Protein AF-A0ABD0N935-F1 (afdb_monomer_lite)

Foldseek 3Di:
DVVVVVVVVVVVVVVVVVVVVVVVVVVVVVVVVVVVVVVVVVVVVVVVVVVVVVVVVVVVVVVVVVVVVVVCVVVVVPPDPPPPPDDDDDDDDDDDDDDDDDDDDDDDDDDDDDDPPPPDDDDDPDQKDWDDADPVRPDTDIDGNVVD

pLDDT: mean 78.33, std 21.46, range [39.56, 98.75]

Sequence (148 aa):
NSVLESRVHELEQMLDRERQLNQQRLSQKEQEMADMRQQMQEQLEEYQNLLDVKLMLDMEINAYRKMLEGEEKRLNLSPSPIQQSSVSRTHAQPVRKHWAKKRKHEGTSSGLSPSYKLSQHSSSRGNVSIDEIDLDGRYITLKNNSDK

Structure (mmCIF, N/CA/C/O backbone):
data_AF-A0ABD0N935-F1
#
_entry.id   AF-A0ABD0N935-F1
#
loop_
_atom_site.group_PDB
_atom_site.id
_atom_site.type_symbol
_atom_site.label_atom_id
_atom_site.label_alt_id
_atom_site.label_comp_id
_atom_site.label_asym_id
_atom_site.label_entity_id
_atom_site.label_seq_id
_atom_site.pdbx_PDB_ins_code
_atom_site.Cartn_x
_atom_site.Cartn_y
_atom_site.Cartn_z
_atom_site.occupancy
_atom_site.B_iso_or_equiv
_atom_site.auth_seq_id
_atom_site.auth_comp_id
_atom_site.auth_asym_id
_atom_site.auth_atom_id
_atom_site.pdbx_PDB_model_num
ATOM 1 N N . ASN A 1 1 ? 37.047 -7.462 -45.207 1.00 71.94 1 ASN A N 1
ATOM 2 C CA . ASN A 1 1 ? 36.407 -6.379 -44.426 1.00 71.94 1 ASN A CA 1
ATOM 3 C C . ASN A 1 1 ? 34.894 -6.518 -44.330 1.00 71.94 1 ASN A C 1
ATOM 5 O O . ASN A 1 1 ? 34.429 -6.623 -43.209 1.00 71.94 1 ASN A O 1
ATOM 9 N N . SER A 1 2 ? 34.146 -6.682 -45.428 1.00 89.88 2 SER A N 1
ATOM 10 C CA . SER A 1 2 ? 32.669 -6.823 -45.401 1.00 89.88 2 SER A CA 1
ATOM 11 C C . SER A 1 2 ? 32.092 -7.856 -44.404 1.00 89.88 2 SER A C 1
ATOM 13 O O . SER A 1 2 ? 31.118 -7.565 -43.719 1.00 89.88 2 SER A O 1
ATOM 15 N N . VAL A 1 3 ? 32.706 -9.038 -44.248 1.00 93.38 3 VAL A N 1
ATOM 16 C CA . VAL A 1 3 ? 32.237 -10.056 -43.277 1.00 93.38 3 VAL A CA 1
ATOM 17 C C . VAL A 1 3 ? 32.384 -9.588 -41.822 1.00 93.38 3 VAL A C 1
ATOM 19 O O . VAL A 1 3 ? 31.511 -9.843 -40.998 1.00 93.38 3 VAL A O 1
ATOM 22 N N . LEU A 1 4 ? 33.473 -8.879 -41.504 1.00 92.31 4 LEU A N 1
ATOM 23 C CA . LEU A 1 4 ? 33.704 -8.334 -40.164 1.00 92.31 4 LEU A CA 1
ATOM 24 C C . LEU A 1 4 ? 32.750 -7.171 -39.876 1.00 92.31 4 LEU A C 1
ATOM 26 O O . LEU A 1 4 ? 32.178 -7.121 -38.795 1.00 92.31 4 LEU A O 1
ATOM 30 N N . GLU A 1 5 ? 32.522 -6.290 -40.851 1.00 94.06 5 GLU A N 1
ATOM 31 C CA . GLU A 1 5 ? 31.554 -5.188 -40.748 1.00 94.06 5 GLU A CA 1
ATOM 32 C C . GLU A 1 5 ? 30.129 -5.710 -40.523 1.00 94.06 5 GLU A C 1
ATOM 34 O O . GLU A 1 5 ? 29.435 -5.244 -39.622 1.00 94.06 5 GLU A O 1
ATOM 39 N N . SER A 1 6 ? 29.718 -6.746 -41.264 1.00 94.44 6 SER A N 1
ATOM 40 C CA . SER A 1 6 ? 28.421 -7.399 -41.059 1.00 94.44 6 SER A CA 1
ATOM 41 C C . SER A 1 6 ? 28.300 -8.015 -39.665 1.00 94.44 6 SER A C 1
ATOM 43 O O . SER A 1 6 ? 27.231 -7.955 -39.062 1.00 94.44 6 SER A O 1
ATOM 45 N N . ARG A 1 7 ? 29.382 -8.608 -39.143 1.00 95.12 7 ARG A N 1
ATOM 46 C CA . ARG A 1 7 ? 29.382 -9.219 -37.811 1.00 95.12 7 ARG A CA 1
ATOM 47 C C . ARG A 1 7 ? 29.325 -8.176 -36.696 1.00 95.12 7 ARG A C 1
ATOM 49 O O . ARG A 1 7 ? 28.620 -8.391 -35.717 1.00 95.12 7 ARG A O 1
ATOM 56 N N . VAL A 1 8 ? 30.042 -7.062 -36.839 1.00 95.81 8 VAL A N 1
ATOM 57 C CA . VAL A 1 8 ? 29.966 -5.931 -35.899 1.00 95.81 8 VAL A CA 1
ATOM 58 C C . VAL A 1 8 ? 28.541 -5.388 -35.860 1.00 95.81 8 VAL A C 1
ATOM 60 O O . VAL A 1 8 ? 27.965 -5.286 -34.783 1.00 95.81 8 VAL A O 1
ATOM 63 N N . HIS A 1 9 ? 27.939 -5.157 -37.027 1.00 96.12 9 HIS A N 1
ATOM 64 C CA . HIS A 1 9 ? 26.573 -4.653 -37.114 1.00 96.12 9 HIS A CA 1
ATOM 65 C C . HIS A 1 9 ? 25.539 -5.600 -36.480 1.00 96.12 9 HIS A C 1
ATOM 67 O O . HIS A 1 9 ? 24.623 -5.161 -35.787 1.00 96.12 9 HIS A O 1
ATOM 73 N N . GLU A 1 10 ? 25.685 -6.914 -36.674 1.00 96.50 10 GLU A N 1
ATOM 74 C CA . GLU A 1 10 ? 24.824 -7.913 -36.032 1.00 96.50 10 GLU A CA 1
ATOM 75 C C . GLU A 1 10 ? 24.942 -7.870 -34.499 1.00 96.50 10 GLU A C 1
ATOM 77 O O . GLU A 1 10 ? 23.927 -7.898 -33.801 1.00 96.50 10 GLU A O 1
ATOM 82 N N . LEU A 1 11 ? 26.167 -7.765 -33.971 1.00 96.62 11 LEU A N 1
ATOM 83 C CA . LEU A 1 11 ? 26.413 -7.682 -32.529 1.00 96.62 11 LEU A CA 1
ATOM 84 C C . LEU A 1 11 ? 25.851 -6.393 -31.917 1.00 96.62 11 LEU A C 1
ATOM 86 O O . LEU A 1 11 ? 25.269 -6.447 -30.836 1.00 96.62 11 LEU A O 1
ATOM 90 N N . GLU A 1 12 ? 25.973 -5.260 -32.608 1.00 97.12 12 GLU A N 1
ATOM 91 C CA . GLU A 1 12 ? 25.365 -3.989 -32.190 1.00 97.12 12 GLU A CA 1
ATOM 92 C C . GLU A 1 12 ? 23.839 -4.104 -32.116 1.00 97.12 12 GLU A C 1
ATOM 94 O O . GLU A 1 12 ? 23.243 -3.779 -31.089 1.00 97.12 12 GLU A O 1
ATOM 99 N N . GLN A 1 13 ? 23.203 -4.674 -33.146 1.00 97.31 13 GLN A N 1
ATOM 100 C CA . GLN A 1 13 ? 21.758 -4.911 -33.125 1.00 97.31 13 GLN A CA 1
ATOM 101 C C . GLN A 1 13 ? 21.332 -5.850 -31.991 1.00 97.31 13 GLN A C 1
ATOM 103 O O . GLN A 1 13 ? 20.275 -5.650 -31.392 1.00 97.31 13 GLN A O 1
ATOM 108 N N . MET A 1 14 ? 22.109 -6.899 -31.708 1.00 97.31 14 MET A N 1
ATOM 109 C CA . MET A 1 14 ? 21.822 -7.802 -30.593 1.00 97.31 14 MET A CA 1
ATOM 110 C C . MET A 1 14 ? 21.909 -7.076 -29.249 1.00 97.31 14 MET A C 1
ATOM 112 O O . MET A 1 14 ? 21.007 -7.227 -28.426 1.00 97.31 14 MET A O 1
ATOM 116 N N . LEU A 1 15 ? 22.948 -6.261 -29.051 1.00 97.56 15 LEU A N 1
ATOM 117 C CA . LEU A 1 15 ? 23.130 -5.470 -27.836 1.00 97.56 15 LEU A CA 1
ATOM 118 C C . LEU A 1 15 ? 21.977 -4.480 -27.633 1.00 97.56 15 LEU A C 1
ATOM 120 O O . LEU A 1 15 ? 21.462 -4.355 -26.522 1.00 97.56 15 LEU A O 1
ATOM 124 N N . ASP A 1 16 ? 21.543 -3.802 -28.693 1.00 97.75 16 ASP A N 1
ATOM 125 C CA . ASP A 1 16 ? 20.432 -2.853 -28.614 1.00 97.75 16 ASP A CA 1
ATOM 126 C C . ASP A 1 16 ? 19.111 -3.548 -28.272 1.00 97.75 16 ASP A C 1
ATOM 128 O O . ASP A 1 16 ? 18.368 -3.069 -27.411 1.00 97.75 16 ASP A O 1
ATOM 132 N N . ARG A 1 17 ? 18.844 -4.723 -28.858 1.00 97.69 17 ARG A N 1
ATOM 133 C CA . ARG A 1 17 ? 17.681 -5.543 -28.482 1.00 97.69 17 ARG A CA 1
ATOM 134 C C . ARG A 1 17 ? 17.749 -5.975 -27.020 1.00 97.69 17 ARG A C 1
ATOM 136 O O . ARG A 1 17 ? 16.752 -5.886 -26.309 1.00 97.69 17 ARG A O 1
ATOM 143 N N . GLU A 1 18 ? 18.910 -6.419 -26.549 1.00 97.94 18 GLU A N 1
ATOM 144 C CA . GLU A 1 18 ? 19.084 -6.839 -25.156 1.00 97.94 18 GLU A CA 1
ATOM 145 C C . GLU A 1 18 ? 18.880 -5.671 -24.179 1.00 97.94 18 GLU A C 1
ATOM 147 O O . GLU A 1 18 ? 18.216 -5.824 -23.151 1.00 97.94 18 GLU A O 1
ATOM 152 N N . ARG A 1 19 ? 19.373 -4.475 -24.518 1.00 98.19 19 ARG A N 1
ATOM 153 C CA . ARG A 1 19 ? 19.120 -3.247 -23.750 1.00 98.19 19 ARG A CA 1
ATOM 154 C C . ARG A 1 19 ? 17.635 -2.912 -23.687 1.00 98.19 19 ARG A C 1
ATOM 156 O O . ARG A 1 19 ? 17.133 -2.631 -22.601 1.00 98.19 19 ARG A O 1
ATOM 163 N N . GLN A 1 20 ? 16.928 -2.983 -24.813 1.00 98.12 20 GLN A N 1
ATOM 164 C CA . GLN A 1 20 ? 15.485 -2.734 -24.865 1.00 98.12 20 GLN A CA 1
ATOM 165 C C . GLN A 1 20 ? 14.704 -3.725 -23.995 1.00 98.12 20 GLN A C 1
ATOM 167 O O . GLN A 1 20 ? 13.863 -3.310 -23.198 1.00 98.12 20 GLN A O 1
ATOM 172 N N . LEU A 1 21 ? 15.023 -5.020 -24.083 1.00 98.19 21 LEU A N 1
ATOM 173 C CA . LEU A 1 21 ? 14.388 -6.056 -23.263 1.00 98.19 21 LEU A CA 1
ATOM 174 C C . LEU A 1 21 ? 14.654 -5.846 -21.769 1.00 98.19 21 LEU A C 1
ATOM 176 O O . LEU A 1 21 ? 13.742 -5.957 -20.948 1.00 98.19 21 LEU A O 1
ATOM 180 N N . ASN A 1 22 ? 15.890 -5.502 -21.403 1.00 98.19 22 ASN A N 1
ATOM 181 C CA . ASN A 1 22 ? 16.238 -5.202 -20.018 1.00 98.19 22 ASN A CA 1
ATOM 182 C C . ASN A 1 22 ? 15.499 -3.965 -19.497 1.00 98.19 22 ASN A C 1
ATOM 184 O O . ASN A 1 22 ? 14.971 -4.011 -18.386 1.00 98.19 22 ASN A O 1
ATOM 188 N N . GLN A 1 23 ? 15.403 -2.901 -20.297 1.00 98.31 23 GLN A N 1
ATOM 189 C CA . GLN A 1 23 ? 14.668 -1.693 -19.927 1.00 98.31 23 GLN A CA 1
ATOM 190 C C . GLN A 1 23 ? 13.172 -1.973 -19.745 1.00 98.31 23 GLN A C 1
ATOM 192 O O . GLN A 1 23 ? 12.564 -1.495 -18.787 1.00 98.31 23 GLN A O 1
ATOM 197 N N . GLN A 1 24 ? 12.581 -2.787 -20.621 1.00 98.44 24 GLN A N 1
ATOM 198 C CA . GLN A 1 24 ? 11.185 -3.198 -20.501 1.00 98.44 24 GLN A CA 1
ATOM 199 C C . GLN A 1 24 ? 10.950 -4.015 -19.224 1.00 98.44 24 GLN A C 1
ATOM 201 O O . GLN A 1 24 ? 9.997 -3.754 -18.492 1.00 98.44 24 GLN A O 1
ATOM 206 N N . ARG A 1 25 ? 11.837 -4.970 -18.918 1.00 98.38 25 ARG A N 1
ATOM 207 C CA . ARG A 1 25 ? 11.756 -5.773 -17.689 1.00 98.38 25 ARG A CA 1
ATOM 208 C C . ARG A 1 25 ? 11.895 -4.912 -16.433 1.00 98.38 25 ARG A C 1
ATOM 210 O O . ARG A 1 25 ? 11.187 -5.152 -15.459 1.00 98.38 25 ARG A O 1
ATOM 217 N N . LEU A 1 26 ? 12.788 -3.922 -16.451 1.00 98.38 26 LEU A N 1
ATOM 218 C CA . LEU A 1 26 ? 12.948 -2.983 -15.343 1.00 98.38 26 LEU A CA 1
ATOM 219 C C . LEU A 1 26 ? 11.670 -2.163 -15.135 1.00 98.38 26 LEU A C 1
ATOM 221 O O . LEU A 1 26 ? 11.151 -2.131 -14.026 1.00 98.38 26 LEU A O 1
ATOM 225 N N . SER A 1 27 ? 11.114 -1.599 -16.209 1.00 98.44 27 SER A N 1
ATOM 226 C CA . SER A 1 27 ? 9.866 -0.829 -16.155 1.00 98.44 27 SER A CA 1
ATOM 227 C C . SER A 1 27 ? 8.687 -1.658 -15.631 1.00 98.44 27 SER A C 1
ATOM 229 O O . SER A 1 27 ? 7.920 -1.178 -14.800 1.00 98.44 27 SER A O 1
ATOM 231 N N . GLN A 1 28 ? 8.571 -2.927 -16.03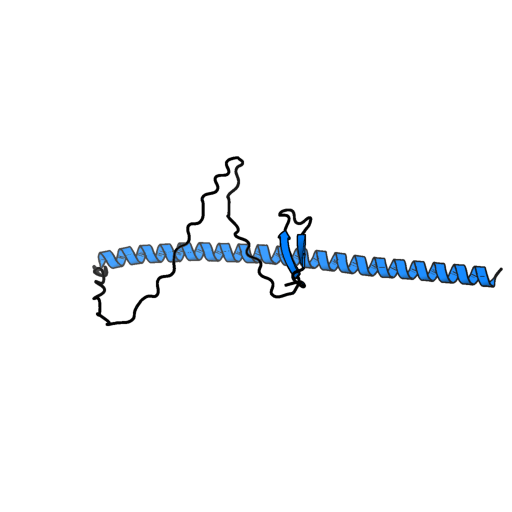4 1.00 98.56 28 GLN A N 1
ATOM 232 C CA . GLN A 1 28 ? 7.554 -3.835 -15.490 1.00 98.56 28 GLN A CA 1
ATOM 233 C C . GLN A 1 28 ? 7.711 -4.040 -13.980 1.00 98.56 28 GLN A C 1
ATOM 235 O O . GLN A 1 28 ? 6.722 -4.047 -13.252 1.00 98.56 28 GLN A O 1
ATOM 240 N N . LYS A 1 29 ? 8.950 -4.183 -13.496 1.00 98.50 29 LYS A N 1
ATOM 241 C CA . LYS A 1 29 ? 9.225 -4.335 -12.063 1.00 98.50 29 LYS A CA 1
ATOM 242 C C . LYS A 1 29 ? 8.950 -3.055 -11.282 1.00 98.50 29 LYS A C 1
ATOM 244 O O . LYS A 1 29 ? 8.439 -3.124 -10.170 1.00 98.50 29 LYS A O 1
ATOM 249 N N . GLU A 1 30 ? 9.255 -1.896 -11.852 1.00 98.44 30 GLU A N 1
ATOM 250 C CA . GLU A 1 30 ? 8.915 -0.602 -11.256 1.00 98.44 30 GLU A CA 1
ATOM 251 C C . GLU A 1 30 ? 7.404 -0.409 -11.128 1.00 98.44 30 GLU A C 1
ATOM 253 O O . GLU A 1 30 ? 6.947 0.033 -10.071 1.00 98.44 30 GLU A O 1
ATOM 258 N N . GLN A 1 31 ? 6.642 -0.811 -12.149 1.00 98.62 31 GLN A N 1
ATOM 259 C CA . GLN A 1 31 ? 5.182 -0.794 -12.106 1.00 98.62 31 GLN A CA 1
ATOM 260 C C . GLN A 1 31 ? 4.642 -1.735 -11.023 1.00 98.62 31 GLN A C 1
ATOM 262 O O . GLN A 1 31 ? 3.864 -1.304 -10.183 1.00 98.62 31 GLN A O 1
ATOM 267 N N . GLU A 1 32 ? 5.123 -2.979 -10.967 1.00 98.56 32 GLU A N 1
ATOM 268 C CA . GLU A 1 32 ? 4.718 -3.952 -9.941 1.00 98.56 32 GLU A CA 1
ATOM 269 C C . GLU A 1 32 ? 4.995 -3.430 -8.518 1.00 98.56 32 GLU A C 1
ATOM 271 O O . GLU A 1 32 ? 4.168 -3.567 -7.616 1.00 98.56 32 GLU A O 1
ATOM 276 N N . MET A 1 33 ? 6.139 -2.766 -8.310 1.00 98.50 33 MET A N 1
ATOM 277 C CA . MET A 1 33 ? 6.450 -2.114 -7.034 1.00 98.50 33 MET A CA 1
ATOM 278 C C . MET A 1 33 ? 5.525 -0.929 -6.731 1.00 98.50 33 MET A C 1
ATOM 280 O O . MET A 1 33 ? 5.221 -0.682 -5.564 1.00 98.50 33 MET A O 1
ATOM 284 N N . ALA A 1 34 ? 5.119 -0.156 -7.740 1.00 98.56 34 ALA A N 1
ATOM 285 C CA . ALA A 1 34 ? 4.173 0.942 -7.565 1.00 98.56 34 ALA A CA 1
ATOM 286 C C . ALA A 1 34 ? 2.782 0.419 -7.182 1.00 98.56 34 ALA A C 1
ATOM 288 O O . ALA A 1 34 ? 2.218 0.894 -6.197 1.00 98.56 34 ALA A O 1
ATOM 289 N N . ASP A 1 35 ? 2.301 -0.613 -7.874 1.00 98.62 35 ASP A N 1
ATOM 290 C CA . ASP A 1 35 ? 1.014 -1.256 -7.602 1.00 98.62 35 ASP A CA 1
ATOM 291 C C . ASP A 1 35 ? 0.981 -1.838 -6.180 1.00 98.62 35 ASP A C 1
ATOM 293 O O . ASP A 1 35 ? 0.038 -1.608 -5.425 1.00 98.62 35 ASP A O 1
ATOM 297 N N . MET A 1 36 ? 2.052 -2.521 -5.758 1.00 98.31 36 MET A N 1
ATOM 298 C CA . MET A 1 36 ? 2.154 -3.071 -4.402 1.00 98.31 36 MET A CA 1
ATOM 299 C C . MET A 1 36 ? 2.160 -1.978 -3.325 1.00 98.31 36 MET A C 1
ATOM 301 O O . MET A 1 36 ? 1.547 -2.142 -2.270 1.00 98.31 36 MET A O 1
ATOM 305 N N . ARG A 1 37 ? 2.828 -0.844 -3.578 1.00 98.56 37 ARG A N 1
ATOM 306 C CA . ARG A 1 37 ? 2.798 0.309 -2.664 1.00 98.56 37 ARG A CA 1
ATOM 307 C C . ARG A 1 37 ? 1.397 0.903 -2.550 1.00 98.56 37 ARG A C 1
ATOM 309 O O . ARG A 1 37 ? 0.993 1.244 -1.442 1.00 98.56 37 ARG A O 1
ATOM 316 N N . GLN A 1 38 ? 0.668 1.002 -3.660 1.00 98.62 38 GLN A N 1
ATOM 317 C CA . GLN A 1 38 ? -0.714 1.475 -3.653 1.00 98.62 38 GLN A CA 1
ATOM 318 C C . GLN A 1 38 ? -1.618 0.529 -2.853 1.00 98.62 38 GLN A C 1
ATOM 320 O O . GLN A 1 38 ? -2.319 0.984 -1.956 1.00 98.62 38 GLN A O 1
ATOM 325 N N . GLN A 1 39 ? -1.537 -0.781 -3.096 1.00 98.69 39 GLN A N 1
ATOM 326 C CA . GLN A 1 39 ? -2.312 -1.773 -2.341 1.00 98.69 39 GLN A CA 1
ATOM 327 C C . GLN A 1 39 ? -2.021 -1.716 -0.839 1.00 98.69 39 GLN A C 1
ATOM 329 O O . GLN A 1 39 ? -2.931 -1.812 -0.020 1.00 98.69 39 GLN A O 1
ATOM 334 N N . MET A 1 40 ? -0.755 -1.537 -0.458 1.00 98.44 40 MET A N 1
ATOM 335 C CA . MET A 1 40 ? -0.383 -1.391 0.948 1.00 98.44 40 MET A CA 1
ATOM 336 C C . MET A 1 40 ? -1.003 -0.132 1.570 1.00 98.44 40 MET A C 1
ATOM 338 O O . MET A 1 40 ? -1.455 -0.177 2.711 1.00 98.44 40 MET A O 1
ATOM 342 N N . GLN A 1 41 ? -1.047 0.978 0.830 1.00 98.62 41 GLN A N 1
ATOM 343 C CA . GLN A 1 41 ? -1.685 2.211 1.287 1.00 98.62 41 GLN A CA 1
ATOM 344 C C . GLN A 1 41 ? -3.200 2.032 1.462 1.00 98.62 41 GLN A C 1
ATOM 346 O O . GLN A 1 41 ? -3.736 2.395 2.507 1.00 98.62 41 GLN A O 1
ATOM 351 N N . GLU A 1 42 ? -3.870 1.410 0.492 1.00 98.75 42 GLU A N 1
ATOM 352 C CA . GLU A 1 42 ? -5.301 1.088 0.568 1.00 98.75 42 GLU A CA 1
ATOM 353 C C . GLU A 1 42 ? -5.607 0.209 1.795 1.00 98.75 42 GLU A C 1
ATOM 355 O O . GLU A 1 42 ? -6.519 0.506 2.565 1.00 98.75 42 GLU A O 1
ATOM 360 N N . GLN A 1 43 ? -4.785 -0.812 2.064 1.00 98.62 43 GLN A N 1
ATOM 361 C CA . GLN A 1 43 ? -4.932 -1.660 3.254 1.00 98.62 43 GLN A CA 1
ATOM 362 C C . GLN A 1 43 ? -4.769 -0.895 4.573 1.00 98.62 43 GLN A C 1
ATOM 364 O O . GLN A 1 43 ? -5.463 -1.197 5.547 1.00 98.62 43 GLN A O 1
ATOM 369 N N . LEU A 1 44 ? -3.854 0.077 4.638 1.00 98.69 44 LEU A N 1
ATOM 370 C CA . LEU A 1 44 ? -3.683 0.912 5.830 1.00 98.69 44 LEU A CA 1
ATOM 371 C C . LEU A 1 44 ? -4.915 1.787 6.080 1.00 98.69 44 LEU A C 1
ATOM 373 O O . LEU A 1 44 ? -5.334 1.935 7.229 1.00 98.69 44 LEU A O 1
ATOM 377 N N . GLU A 1 45 ? -5.513 2.330 5.022 1.00 98.75 45 GLU A N 1
ATOM 378 C CA . GLU A 1 45 ? -6.735 3.132 5.108 1.00 98.75 45 GLU A CA 1
ATOM 379 C C . GLU A 1 45 ? -7.937 2.286 5.545 1.00 98.75 45 GLU A C 1
ATOM 381 O O . GLU A 1 45 ? -8.659 2.664 6.470 1.00 98.75 45 GLU A O 1
ATOM 386 N N . GLU A 1 46 ? -8.121 1.101 4.958 1.00 98.56 46 GLU A N 1
ATOM 387 C CA . GLU A 1 46 ? -9.157 0.150 5.377 1.00 98.56 46 GLU A CA 1
ATOM 388 C C . GLU A 1 46 ? -8.996 -0.267 6.843 1.00 98.56 46 GLU A C 1
ATOM 390 O O . GLU A 1 46 ? -9.971 -0.293 7.602 1.00 98.56 46 GLU A O 1
ATOM 395 N N . TYR A 1 47 ? -7.762 -0.553 7.265 1.00 98.75 47 TYR A N 1
ATOM 396 C CA . TYR A 1 47 ? -7.468 -0.910 8.647 1.00 98.75 47 TYR A CA 1
ATOM 397 C C . TYR A 1 47 ? -7.782 0.236 9.613 1.00 98.75 47 TYR A C 1
ATOM 399 O O . TYR A 1 47 ? -8.378 -0.003 10.665 1.00 98.75 47 TYR A O 1
ATOM 407 N N . GLN A 1 48 ? -7.426 1.476 9.263 1.00 98.62 48 GLN A N 1
ATOM 408 C CA . GLN A 1 48 ? -7.735 2.642 10.088 1.00 98.62 48 GLN A CA 1
ATOM 409 C C . GLN A 1 48 ? -9.249 2.841 10.231 1.00 98.62 48 GLN A C 1
ATOM 411 O O . GLN A 1 48 ? -9.738 3.004 11.347 1.00 98.62 48 GLN A O 1
ATOM 416 N N . ASN A 1 49 ? -10.002 2.733 9.133 1.00 98.44 49 ASN A N 1
ATOM 417 C CA . ASN A 1 49 ? -11.463 2.823 9.166 1.00 98.44 49 ASN A CA 1
ATOM 418 C C . ASN A 1 49 ? -12.077 1.748 10.078 1.00 98.44 49 ASN A C 1
ATOM 420 O O . ASN A 1 49 ? -12.970 2.028 10.881 1.00 98.44 49 ASN A O 1
ATOM 424 N N . LEU A 1 50 ? -11.582 0.509 9.993 1.00 98.75 50 LEU A N 1
ATOM 425 C CA . LEU A 1 50 ? -12.040 -0.580 10.853 1.00 98.75 50 LEU A CA 1
ATOM 426 C C . LEU A 1 50 ? -11.676 -0.347 12.326 1.00 98.75 50 LEU A C 1
ATOM 428 O O . LEU A 1 50 ? -12.477 -0.643 13.218 1.00 98.75 50 LEU A O 1
ATOM 432 N N . LEU A 1 51 ? -10.483 0.185 12.593 1.00 98.62 51 LEU A N 1
ATOM 433 C CA . LEU A 1 51 ? -10.049 0.548 13.938 1.00 98.62 51 LEU A CA 1
ATOM 434 C C . LEU A 1 51 ? -10.967 1.616 14.542 1.00 98.62 51 LEU A C 1
ATOM 436 O O . LEU A 1 51 ? -11.372 1.469 15.695 1.00 98.62 51 LEU A O 1
ATOM 440 N N . ASP A 1 52 ? -11.345 2.635 13.773 1.00 98.69 52 ASP A N 1
ATOM 441 C CA . ASP A 1 52 ? -12.250 3.695 14.226 1.00 98.69 52 ASP A CA 1
ATOM 442 C C . ASP A 1 52 ? -13.632 3.133 14.595 1.00 98.69 52 ASP A C 1
ATOM 444 O O . ASP A 1 52 ? -14.156 3.422 15.677 1.00 98.69 52 ASP A O 1
ATOM 448 N N . VAL A 1 53 ? -14.184 2.238 13.765 1.00 98.69 53 VAL A N 1
ATOM 449 C CA . VAL A 1 53 ? -15.428 1.510 14.082 1.00 98.69 53 VAL A CA 1
ATOM 450 C C . VAL A 1 53 ? -15.275 0.702 15.371 1.00 98.69 53 VAL A C 1
ATOM 452 O O . VAL A 1 53 ? -16.148 0.740 16.239 1.00 98.69 53 VAL A O 1
ATOM 455 N N . LYS A 1 54 ? -14.154 -0.004 15.550 1.00 98.69 54 LYS A N 1
ATOM 456 C CA . LYS A 1 54 ? -13.889 -0.779 16.768 1.00 98.69 54 LYS A CA 1
ATOM 457 C C . LYS A 1 54 ? -13.823 0.113 18.008 1.00 98.69 54 LYS A C 1
ATOM 459 O O . LYS A 1 54 ? -14.351 -0.266 19.052 1.00 98.69 54 LYS A O 1
ATOM 464 N N . LEU A 1 55 ? -13.182 1.278 17.919 1.00 98.62 55 LEU A N 1
ATOM 465 C CA . LEU A 1 55 ? -13.089 2.223 19.035 1.00 98.62 55 LEU A CA 1
ATOM 466 C C . LEU A 1 55 ? -14.464 2.772 19.425 1.00 98.62 55 LEU A C 1
ATOM 468 O O . LEU A 1 55 ? -14.772 2.851 20.615 1.00 98.62 55 LEU A O 1
ATOM 472 N N . MET A 1 56 ? -15.312 3.086 18.444 1.00 98.69 56 MET A N 1
ATOM 473 C CA . MET A 1 56 ? -16.701 3.477 18.694 1.00 98.69 56 MET A CA 1
ATOM 474 C C . MET A 1 56 ? -17.468 2.362 19.425 1.00 98.69 56 MET A C 1
ATOM 476 O O . MET A 1 56 ? -18.111 2.621 20.442 1.00 98.69 56 MET A O 1
ATOM 480 N N . LEU A 1 57 ? -17.333 1.110 18.978 1.00 98.69 57 LEU A N 1
ATOM 481 C CA . LEU A 1 57 ? -17.970 -0.039 19.631 1.00 98.69 57 LEU A CA 1
ATOM 482 C C . LEU A 1 57 ? -17.460 -0.263 21.063 1.00 98.69 57 LEU A C 1
ATOM 484 O O . LEU A 1 57 ? -18.248 -0.564 21.958 1.00 98.69 57 LEU A O 1
ATOM 488 N N . ASP A 1 58 ? -16.166 -0.076 21.328 1.00 98.62 58 ASP A N 1
ATOM 489 C CA . ASP A 1 58 ? -15.631 -0.143 22.693 1.00 98.62 58 ASP A CA 1
ATOM 490 C C . ASP A 1 58 ? -16.253 0.929 23.600 1.00 98.62 58 ASP A C 1
ATOM 492 O O . ASP A 1 58 ? -16.538 0.670 24.776 1.00 98.62 58 ASP A O 1
ATOM 496 N N . MET A 1 59 ? -16.460 2.143 23.078 1.00 98.38 59 MET A N 1
ATOM 497 C CA . MET A 1 59 ? -17.135 3.215 23.812 1.00 98.38 59 MET A CA 1
ATOM 498 C C . MET A 1 59 ? -18.583 2.836 24.134 1.00 98.38 59 MET A C 1
ATOM 500 O O . MET A 1 59 ? -19.006 3.000 25.281 1.00 98.38 59 MET A O 1
ATOM 504 N N . GLU A 1 60 ? -19.313 2.271 23.172 1.00 98.50 60 GLU A N 1
ATOM 505 C CA . GLU A 1 60 ? -20.678 1.774 23.374 1.00 98.50 60 GLU A CA 1
ATOM 506 C C . GLU A 1 60 ? -20.729 0.661 24.426 1.00 98.50 60 GLU A C 1
ATOM 508 O O . GLU A 1 60 ? -21.503 0.747 25.378 1.00 98.50 60 GLU A O 1
ATOM 513 N N . ILE A 1 61 ? -19.855 -0.347 24.332 1.00 98.31 61 ILE A N 1
ATOM 514 C CA . ILE A 1 61 ? -19.770 -1.443 25.311 1.00 98.31 61 ILE A CA 1
ATOM 515 C C . ILE A 1 61 ? -19.516 -0.897 26.719 1.00 98.31 61 ILE A C 1
ATOM 517 O O . ILE A 1 61 ? -20.140 -1.340 27.686 1.00 98.31 61 ILE A O 1
ATOM 521 N N . ASN A 1 62 ? -18.615 0.076 26.858 1.00 98.19 62 ASN A N 1
ATOM 522 C CA . ASN A 1 62 ? -18.336 0.700 28.149 1.00 98.19 62 ASN A CA 1
ATOM 523 C C . ASN A 1 62 ? -19.533 1.497 28.681 1.00 98.19 62 ASN A C 1
ATOM 525 O O . ASN A 1 62 ? -19.791 1.472 29.887 1.00 98.19 62 ASN A O 1
ATOM 529 N N . ALA A 1 63 ? -20.279 2.179 27.811 1.00 98.00 63 ALA A N 1
ATOM 530 C CA . ALA A 1 63 ? -21.514 2.855 28.194 1.00 98.00 63 ALA A CA 1
ATOM 531 C C . ALA A 1 63 ? -22.574 1.849 28.676 1.00 98.00 63 ALA A C 1
ATOM 533 O O . ALA A 1 63 ? -23.142 2.035 29.754 1.00 98.00 63 ALA A O 1
ATOM 534 N N . TYR A 1 64 ? -22.771 0.743 27.949 1.00 98.00 64 TYR A N 1
ATOM 535 C CA . TYR A 1 64 ? -23.699 -0.320 28.343 1.00 98.00 64 TYR A CA 1
ATOM 536 C C . TYR A 1 64 ? -23.319 -0.958 29.682 1.00 98.00 64 TYR A C 1
ATOM 538 O O . TYR A 1 64 ? -24.187 -1.130 30.536 1.00 98.00 64 TYR A O 1
ATOM 546 N N . ARG A 1 65 ? -22.030 -1.238 29.919 1.00 96.88 65 ARG A N 1
ATOM 547 C CA . ARG A 1 65 ? -21.544 -1.748 31.216 1.00 96.88 65 ARG A CA 1
ATOM 548 C C . ARG A 1 65 ? -21.881 -0.802 32.366 1.00 96.88 65 ARG A C 1
ATOM 550 O O . ARG A 1 65 ? -22.452 -1.242 33.356 1.00 96.88 65 ARG A O 1
ATOM 557 N N . LYS A 1 66 ? -21.605 0.498 32.216 1.00 95.94 66 LYS A N 1
ATOM 558 C CA . LYS A 1 66 ? -21.917 1.505 33.247 1.00 95.94 66 LYS A CA 1
ATOM 559 C C . LYS A 1 66 ? -23.413 1.604 33.543 1.00 95.94 66 LYS A C 1
ATOM 561 O O . LYS A 1 66 ? -23.794 1.782 34.698 1.00 95.94 66 LYS A O 1
ATOM 566 N N . MET A 1 67 ? -24.256 1.507 32.516 1.00 94.50 67 MET A N 1
ATOM 567 C CA . MET A 1 67 ? -25.708 1.519 32.693 1.00 94.50 67 MET A CA 1
ATOM 568 C C . MET A 1 67 ? -26.184 0.277 33.460 1.00 94.50 67 MET A C 1
ATOM 570 O O . MET A 1 67 ? -26.958 0.411 34.405 1.00 94.50 67 MET A O 1
ATOM 574 N N . LEU A 1 68 ? -25.663 -0.907 33.118 1.00 94.00 68 LEU A N 1
ATOM 575 C CA . LEU A 1 68 ? -25.952 -2.152 33.837 1.00 94.00 68 LEU A CA 1
ATOM 576 C C . LEU A 1 68 ? -25.492 -2.098 35.297 1.00 94.00 68 LEU A C 1
ATOM 578 O O . LEU A 1 68 ? -26.272 -2.435 36.180 1.00 94.00 68 LEU A O 1
ATOM 582 N N . GLU A 1 69 ? -24.284 -1.600 35.574 1.00 91.06 69 GLU A N 1
ATOM 583 C CA . GLU A 1 69 ? -23.793 -1.415 36.948 1.00 91.06 69 GLU A CA 1
ATOM 584 C C . GLU A 1 69 ? -24.717 -0.506 37.782 1.00 91.06 69 GLU A C 1
ATOM 586 O O . GLU A 1 69 ? -24.859 -0.690 38.993 1.00 91.06 69 GLU A O 1
ATOM 591 N N . GLY A 1 70 ? -25.338 0.500 37.155 1.00 86.38 70 GLY A N 1
ATOM 592 C CA . GLY A 1 70 ? -26.338 1.359 37.792 1.00 86.38 70 GLY A CA 1
ATOM 593 C C . GLY A 1 70 ? -27.629 0.611 38.132 1.00 86.38 70 GLY A C 1
ATOM 594 O O . GLY A 1 70 ? -28.137 0.731 39.249 1.00 86.38 70 GLY A O 1
ATOM 595 N N . GLU A 1 71 ? -28.134 -0.196 37.200 1.00 88.88 71 GLU A N 1
ATOM 596 C CA . GLU A 1 71 ? -29.334 -1.015 37.399 1.00 88.88 71 GLU A CA 1
ATOM 597 C C . GLU A 1 71 ? -29.118 -2.125 38.440 1.00 88.88 71 GLU A C 1
ATOM 599 O O . GLU A 1 71 ? -29.949 -2.299 39.332 1.00 88.88 71 GLU A O 1
ATOM 604 N N . GLU A 1 72 ? -27.979 -2.821 38.413 1.00 87.62 72 GLU A N 1
ATOM 605 C CA . GLU A 1 72 ? -27.630 -3.857 39.396 1.00 87.62 72 GLU A CA 1
ATOM 606 C C . GLU A 1 72 ? -27.593 -3.305 40.828 1.00 87.62 72 GLU A C 1
ATOM 608 O O . GLU A 1 72 ? -28.080 -3.952 41.760 1.00 87.62 72 GLU A O 1
ATOM 613 N N . LYS A 1 73 ? -27.081 -2.079 41.011 1.00 81.12 73 LYS A N 1
ATOM 614 C CA . LYS A 1 73 ? -27.101 -1.381 42.307 1.00 81.12 73 LYS A CA 1
ATOM 615 C C . LYS A 1 73 ? -28.523 -1.054 42.760 1.00 81.12 73 LYS A C 1
ATOM 617 O O . LYS A 1 73 ? -28.843 -1.278 43.924 1.00 81.12 73 LYS A O 1
ATOM 622 N N . ARG A 1 74 ? -29.387 -0.556 41.865 1.00 84.25 74 ARG A N 1
ATOM 623 C CA . ARG A 1 74 ? -30.801 -0.258 42.179 1.00 84.25 74 ARG A CA 1
ATOM 624 C C . ARG A 1 74 ? -31.584 -1.512 42.566 1.00 84.25 74 ARG A C 1
ATOM 626 O O . ARG A 1 74 ? -32.443 -1.449 43.440 1.00 84.25 74 ARG A O 1
ATOM 633 N N . LEU A 1 75 ? -31.279 -2.635 41.922 1.00 83.12 75 LEU A N 1
ATOM 634 C CA . LEU A 1 75 ? -31.940 -3.920 42.145 1.00 83.12 75 LEU A CA 1
ATOM 635 C C . LEU A 1 75 ? -31.328 -4.730 43.307 1.00 83.12 75 LEU A C 1
ATOM 637 O O . LEU A 1 75 ? -31.784 -5.840 43.562 1.00 83.12 75 LEU A O 1
ATOM 641 N N . ASN A 1 76 ? -30.323 -4.199 44.024 1.00 72.81 76 ASN A N 1
ATOM 642 C CA . ASN A 1 76 ? -29.542 -4.914 45.049 1.00 72.81 76 ASN A CA 1
ATOM 643 C C . ASN A 1 76 ? -28.951 -6.251 44.554 1.00 72.81 76 ASN A C 1
ATOM 645 O O . ASN A 1 76 ? -28.713 -7.165 45.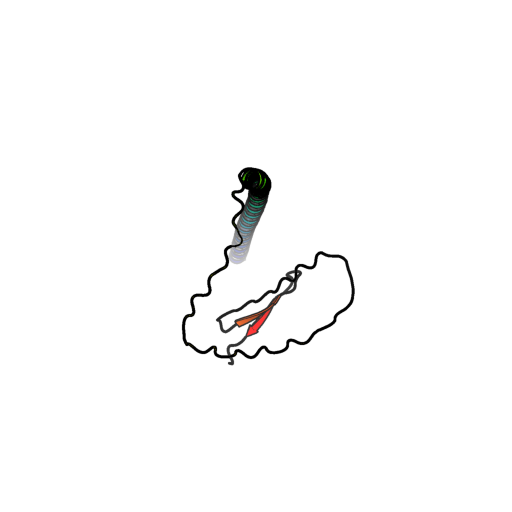341 1.00 72.81 76 ASN A O 1
ATOM 649 N N . LEU A 1 77 ? -28.686 -6.362 43.250 1.00 73.31 77 LEU A N 1
ATOM 650 C CA . LEU A 1 77 ? -28.086 -7.542 42.623 1.00 73.31 77 LEU A CA 1
ATOM 651 C C . LEU A 1 77 ? -26.556 -7.537 42.709 1.00 73.31 77 LEU A C 1
ATOM 653 O O . LEU A 1 77 ? -25.918 -8.417 42.136 1.00 73.31 77 LEU A O 1
ATOM 657 N N . SER A 1 78 ? -25.965 -6.567 43.424 1.00 60.19 78 SER A N 1
ATOM 658 C CA . SER A 1 78 ? -24.522 -6.508 43.653 1.00 60.19 78 SER A CA 1
ATOM 659 C C . SER A 1 78 ? -24.042 -7.874 44.147 1.00 60.19 78 SER A C 1
ATOM 661 O O . SER A 1 78 ? -24.476 -8.307 45.220 1.00 60.19 78 SER A O 1
ATOM 663 N N . PRO A 1 79 ? -23.148 -8.562 43.416 1.00 58.06 79 PRO A N 1
ATOM 664 C CA . PRO A 1 79 ? -22.606 -9.812 43.898 1.00 58.06 79 PRO A CA 1
ATOM 665 C C . PRO A 1 79 ? -21.863 -9.497 45.195 1.00 58.06 79 PRO A C 1
ATOM 667 O O . PRO A 1 79 ? -20.897 -8.732 45.214 1.00 58.06 79 PRO A O 1
ATOM 670 N N . SER A 1 80 ? -22.353 -10.056 46.302 1.00 51.16 80 SER A N 1
ATOM 671 C CA . SER A 1 80 ? -21.566 -10.208 47.523 1.00 51.16 80 SER A CA 1
ATOM 672 C C . SER A 1 80 ? -20.184 -10.736 47.117 1.00 51.16 80 SER A C 1
ATOM 674 O O . SER A 1 80 ? -20.133 -11.613 46.245 1.00 51.16 80 SER A O 1
ATOM 676 N N . PRO A 1 81 ? -19.066 -10.207 47.655 1.00 55.09 81 PRO A N 1
ATOM 677 C CA . PRO A 1 81 ? -17.744 -10.646 47.238 1.00 55.09 81 PRO A CA 1
ATOM 678 C C . PRO A 1 81 ? -17.678 -12.156 47.434 1.00 55.09 81 PRO A C 1
ATOM 680 O O . PRO A 1 81 ? -17.783 -12.648 48.557 1.00 55.09 81 PRO A O 1
ATOM 683 N N . ILE A 1 82 ? -17.581 -12.883 46.320 1.00 51.97 82 ILE A N 1
ATOM 684 C CA . ILE A 1 82 ? -17.496 -14.337 46.295 1.00 51.97 82 ILE A CA 1
ATOM 685 C C . ILE A 1 82 ? -16.245 -14.689 47.093 1.00 51.97 82 ILE A C 1
ATOM 687 O O . ILE A 1 82 ? -15.121 -14.584 46.603 1.00 51.97 82 ILE A O 1
ATOM 691 N N . GLN A 1 83 ? -16.443 -15.063 48.355 1.00 46.41 83 GLN A N 1
ATOM 692 C CA . GLN A 1 83 ? -15.427 -15.702 49.164 1.00 46.41 83 GLN A CA 1
ATOM 693 C C . GLN A 1 83 ? -15.132 -17.018 48.456 1.00 46.41 83 GLN A C 1
ATOM 695 O O . GLN A 1 83 ? -15.915 -17.964 48.526 1.00 46.41 83 GLN A O 1
ATOM 700 N N . GLN A 1 84 ? -14.041 -17.051 47.693 1.00 48.09 84 GLN A N 1
ATOM 701 C CA . GLN A 1 84 ? -13.508 -18.283 47.138 1.00 48.09 84 GLN A CA 1
ATOM 702 C C . GLN A 1 84 ? -13.172 -19.190 48.321 1.00 48.09 84 GLN A C 1
ATOM 704 O O . GLN A 1 84 ? -12.125 -19.053 48.951 1.00 48.09 84 GLN A O 1
ATOM 709 N N . SER A 1 85 ? -14.093 -20.088 48.666 1.00 43.56 85 SER A N 1
ATOM 710 C CA . SER A 1 85 ? -13.862 -21.132 49.649 1.00 43.56 85 SER A CA 1
ATOM 711 C C . SER A 1 85 ? -12.705 -21.986 49.143 1.00 43.56 85 SER A C 1
ATOM 713 O O . SER A 1 85 ? -12.824 -22.701 48.145 1.00 43.56 85 SER A O 1
ATOM 715 N N . SER A 1 86 ? -11.567 -21.863 49.816 1.00 48.84 86 SER A N 1
ATOM 716 C CA . SER A 1 86 ? -10.374 -22.664 49.608 1.00 48.84 86 SER A CA 1
ATOM 717 C C . SER A 1 86 ? -10.705 -24.140 49.817 1.00 48.84 86 SER A C 1
ATOM 719 O O . SER A 1 86 ? -10.787 -24.616 50.949 1.00 48.84 86 SER A O 1
ATOM 721 N N . VAL A 1 87 ? -10.888 -24.882 48.726 1.00 53.81 87 VAL A N 1
ATOM 722 C 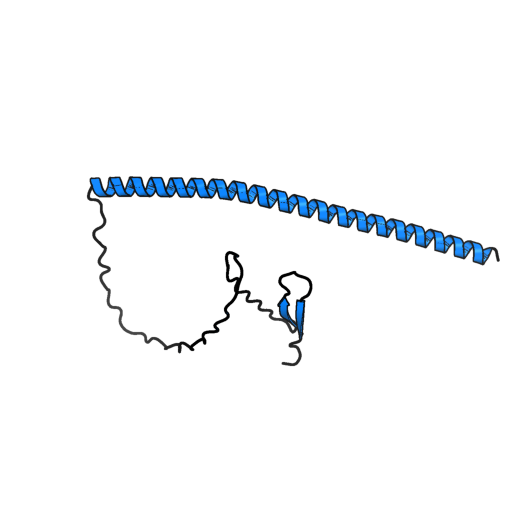CA . VAL A 1 87 ? -10.881 -26.343 48.782 1.00 53.81 87 VAL A CA 1
ATOM 723 C C . VAL A 1 87 ? -9.424 -26.780 48.882 1.00 53.81 87 VAL A C 1
ATOM 725 O O . VAL A 1 87 ? -8.668 -26.713 47.911 1.00 53.81 87 VAL A O 1
ATOM 728 N N . SER A 1 88 ? -9.027 -27.202 50.081 1.00 49.66 88 SER A N 1
ATOM 729 C CA . SER A 1 88 ? -7.745 -27.843 50.358 1.00 49.66 88 SER A CA 1
ATOM 730 C C . SER A 1 88 ? -7.551 -29.051 49.440 1.00 49.66 88 SER A C 1
ATOM 732 O O . SER A 1 88 ? -8.238 -30.061 49.579 1.00 49.66 88 SER A O 1
ATOM 734 N N . ARG A 1 89 ? -6.595 -28.964 48.510 1.00 46.44 89 ARG A N 1
ATOM 735 C CA . ARG A 1 89 ? -6.040 -30.126 47.808 1.00 46.44 89 ARG A CA 1
ATOM 736 C C . ARG A 1 89 ? -4.608 -30.343 48.266 1.00 46.44 89 ARG A C 1
ATOM 738 O O . ARG A 1 89 ? -3.768 -29.449 48.200 1.00 46.44 89 ARG A O 1
ATOM 745 N N . THR A 1 90 ? -4.381 -31.536 48.786 1.00 48.44 90 THR A N 1
ATOM 746 C CA . THR A 1 90 ? -3.128 -32.021 49.341 1.00 48.44 90 THR A CA 1
ATOM 747 C C . THR A 1 90 ? -2.106 -32.327 48.239 1.00 48.44 90 THR A C 1
ATOM 749 O O . THR A 1 90 ? -2.412 -32.963 47.239 1.00 48.44 90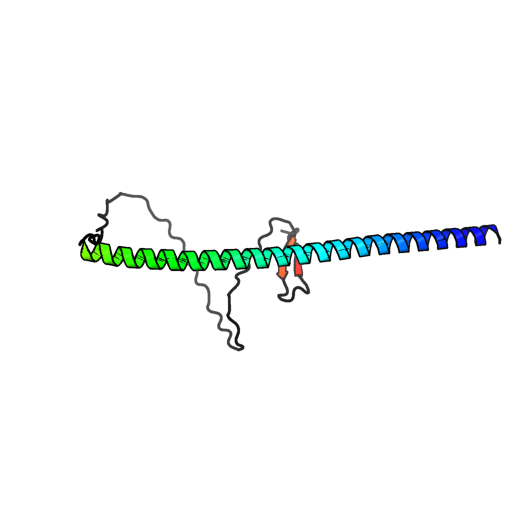 THR A O 1
ATOM 752 N N . HIS A 1 91 ? -0.870 -31.895 48.499 1.00 48.78 91 HIS A N 1
ATOM 753 C CA . HIS A 1 91 ? 0.400 -32.512 48.099 1.00 48.78 91 HIS A CA 1
ATOM 754 C C . HIS A 1 91 ? 0.777 -32.630 46.601 1.00 48.78 91 HIS A C 1
ATOM 756 O O . HIS A 1 91 ? 0.558 -33.653 45.964 1.00 48.78 91 HIS A O 1
ATOM 762 N N . ALA A 1 92 ? 1.546 -31.651 46.106 1.00 44.28 92 ALA A N 1
ATOM 763 C CA . ALA A 1 92 ? 2.690 -31.878 45.208 1.00 44.28 92 ALA A CA 1
ATOM 764 C C . ALA A 1 92 ? 3.645 -30.667 45.259 1.00 44.28 92 ALA A C 1
ATOM 766 O O . ALA A 1 92 ? 3.211 -29.518 45.247 1.00 44.28 92 ALA A O 1
ATOM 767 N N . GLN A 1 93 ? 4.947 -30.927 45.388 1.00 50.19 93 GLN A N 1
ATOM 768 C CA . GLN A 1 93 ? 5.982 -29.935 45.699 1.00 50.19 93 GLN A CA 1
ATOM 769 C C . GLN A 1 93 ? 6.290 -28.948 44.554 1.00 50.19 93 GLN A C 1
ATOM 771 O O . GLN A 1 93 ? 6.320 -29.362 43.396 1.00 50.19 93 GLN A O 1
ATOM 776 N N . PRO A 1 94 ? 6.639 -27.677 44.850 1.00 46.47 94 PRO A N 1
ATOM 777 C CA . PRO A 1 94 ? 7.145 -26.751 43.846 1.00 46.47 94 PRO A CA 1
ATOM 778 C C . PRO A 1 94 ? 8.681 -26.792 43.763 1.00 46.47 94 PRO A C 1
ATOM 780 O O . PRO A 1 94 ? 9.392 -26.470 44.718 1.00 46.47 94 PRO A O 1
ATOM 783 N N . VAL A 1 95 ? 9.205 -27.125 42.581 1.00 47.03 95 VAL A N 1
ATOM 784 C CA . VAL A 1 95 ? 10.623 -26.944 42.237 1.00 47.03 95 VAL A CA 1
ATOM 785 C C . VAL A 1 95 ? 10.902 -25.446 42.090 1.00 47.03 95 VAL A C 1
ATOM 787 O O . VAL A 1 95 ? 10.357 -24.770 41.216 1.00 47.03 95 VAL A O 1
ATOM 790 N N . ARG A 1 96 ? 11.757 -24.918 42.969 1.00 47.53 96 ARG A N 1
ATOM 791 C CA . ARG A 1 96 ? 12.206 -23.520 42.984 1.00 47.53 96 ARG A CA 1
ATOM 792 C C . ARG A 1 96 ? 13.018 -23.211 41.721 1.00 47.53 96 ARG A C 1
ATOM 794 O O . ARG A 1 96 ? 14.079 -23.794 41.520 1.00 47.53 96 ARG A O 1
ATOM 801 N N . LYS A 1 97 ? 12.579 -22.246 40.907 1.00 46.59 97 LYS A N 1
ATOM 802 C CA . LYS A 1 97 ? 13.441 -21.609 39.899 1.00 46.59 97 LYS A CA 1
ATOM 803 C C . LYS A 1 97 ? 14.081 -20.366 40.510 1.00 46.59 97 LYS A C 1
ATOM 805 O O . LYS A 1 97 ? 13.396 -19.447 40.947 1.00 46.59 97 LYS A O 1
ATOM 810 N N . HIS A 1 98 ? 15.407 -20.383 40.568 1.00 39.56 98 HIS A N 1
ATOM 811 C CA . HIS A 1 98 ? 16.249 -19.286 41.027 1.00 39.56 98 HIS A CA 1
ATOM 812 C C . HIS A 1 98 ? 16.042 -18.053 40.131 1.00 39.56 98 HIS A C 1
ATOM 814 O O . HIS A 1 98 ? 16.336 -18.082 38.937 1.00 39.56 98 HIS A O 1
ATOM 820 N N . TRP A 1 99 ? 15.543 -16.963 40.711 1.00 40.91 99 TRP A N 1
ATOM 821 C CA . TRP A 1 99 ? 15.507 -15.640 40.091 1.00 40.91 99 TRP A CA 1
ATOM 822 C C . TRP A 1 99 ? 16.933 -15.075 40.033 1.00 40.91 99 TRP A C 1
ATOM 824 O O . TRP A 1 99 ? 17.535 -14.758 41.062 1.00 40.91 99 TRP A O 1
ATOM 834 N N . ALA A 1 100 ? 17.501 -14.978 38.830 1.00 45.03 100 ALA A N 1
ATOM 835 C CA . ALA A 1 100 ? 18.794 -14.346 38.601 1.00 45.03 100 ALA A CA 1
ATOM 836 C C . ALA A 1 100 ? 18.617 -12.830 38.421 1.00 45.03 100 ALA A C 1
ATOM 838 O O . ALA A 1 100 ? 17.931 -12.360 37.514 1.00 45.03 100 ALA A O 1
ATOM 839 N N . LYS A 1 101 ? 19.270 -12.072 39.306 1.00 51.97 101 LYS A N 1
ATOM 840 C CA . LYS A 1 101 ? 19.392 -10.608 39.300 1.00 51.97 101 LYS A CA 1
ATOM 841 C C . LYS A 1 101 ? 19.866 -10.096 37.930 1.00 51.97 101 LYS A C 1
ATOM 843 O O . LYS A 1 101 ? 21.003 -10.363 37.543 1.00 51.97 101 LYS A O 1
ATOM 848 N N . LYS A 1 102 ? 19.053 -9.292 37.235 1.00 50.12 102 LYS A N 1
ATOM 849 C CA . LYS A 1 102 ? 19.533 -8.448 36.129 1.00 50.12 102 LYS A CA 1
ATOM 850 C C . LYS A 1 102 ? 19.903 -7.063 36.656 1.00 50.12 102 LYS A C 1
ATOM 852 O O . LYS A 1 102 ? 19.124 -6.402 37.335 1.00 50.12 102 LYS A O 1
ATOM 857 N N . ARG A 1 103 ? 21.152 -6.696 36.376 1.00 50.91 103 ARG A N 1
ATOM 858 C CA . ARG A 1 103 ? 21.818 -5.452 36.758 1.00 50.91 103 ARG A CA 1
ATOM 859 C C . ARG A 1 103 ? 21.178 -4.263 36.033 1.00 50.91 103 ARG A C 1
ATOM 861 O O . ARG A 1 103 ? 20.896 -4.342 34.841 1.00 50.91 103 ARG A O 1
ATOM 868 N N . LYS A 1 104 ? 20.968 -3.187 36.791 1.00 42.50 104 LYS A N 1
ATOM 869 C CA . LYS A 1 104 ? 20.560 -1.848 36.353 1.00 42.50 104 LYS A CA 1
ATOM 870 C C . LYS A 1 104 ? 21.675 -1.258 35.474 1.00 42.50 104 LYS A C 1
ATOM 872 O O . LYS A 1 104 ? 22.816 -1.221 35.923 1.00 42.50 104 LYS A O 1
ATOM 877 N N . HIS A 1 105 ? 21.355 -0.824 34.255 1.00 42.00 105 HIS A N 1
ATOM 878 C CA . HIS A 1 105 ? 22.224 0.048 33.459 1.00 42.00 105 HIS A CA 1
ATOM 879 C C . HIS A 1 105 ? 21.520 1.395 33.313 1.00 42.00 105 HIS A C 1
ATOM 881 O O . HIS A 1 105 ? 20.463 1.499 32.690 1.00 42.00 105 HIS A O 1
ATOM 887 N N . GLU A 1 106 ? 22.086 2.390 33.980 1.00 40.53 106 GLU A N 1
ATOM 888 C CA . GLU A 1 106 ? 21.688 3.790 33.935 1.00 40.53 106 GLU A CA 1
ATOM 889 C C . GLU A 1 106 ? 22.369 4.412 32.713 1.00 40.53 106 GLU A C 1
ATOM 891 O O . GLU A 1 106 ? 23.585 4.326 32.568 1.00 40.53 106 GLU A O 1
ATOM 896 N N . GLY A 1 107 ? 21.578 4.972 31.804 1.00 41.72 107 GLY A N 1
ATOM 897 C CA . GLY A 1 107 ? 22.051 5.705 30.636 1.00 41.72 107 GLY A CA 1
ATOM 898 C C . GLY A 1 107 ? 21.148 6.911 30.447 1.00 41.72 107 GLY A C 1
ATOM 899 O O . GLY A 1 107 ? 20.037 6.790 29.939 1.00 41.72 107 GLY A O 1
ATOM 900 N N . THR A 1 108 ? 21.602 8.038 30.976 1.00 41.97 108 THR A N 1
ATOM 901 C CA . THR A 1 108 ? 21.012 9.373 30.870 1.00 41.97 108 THR A CA 1
ATOM 902 C C . THR A 1 108 ? 21.277 10.012 29.506 1.00 41.97 108 THR A C 1
ATOM 904 O O . THR A 1 108 ? 22.315 9.761 28.900 1.00 41.97 108 THR A O 1
ATOM 907 N N . SER A 1 109 ? 20.382 10.943 29.146 1.00 45.38 109 SER A N 1
ATOM 908 C CA . SER A 1 109 ? 20.370 11.880 28.000 1.00 45.38 109 SER A CA 1
ATOM 909 C C . SER A 1 109 ? 19.847 11.288 26.683 1.00 45.38 109 SER A C 1
ATOM 911 O O . SER A 1 109 ? 20.212 10.186 26.313 1.00 45.38 109 SER A O 1
ATOM 913 N N . SER A 1 110 ? 18.982 11.925 25.897 1.00 47.62 110 SER A N 1
ATOM 914 C CA . SER A 1 110 ? 18.217 13.177 25.990 1.00 47.62 110 SER A CA 1
ATOM 915 C C . SER A 1 110 ? 17.437 13.272 24.674 1.00 47.62 110 SER A C 1
ATOM 917 O O . SER A 1 110 ? 18.048 13.115 23.621 1.00 47.62 110 SER A O 1
ATOM 919 N N . GLY A 1 111 ? 16.134 13.553 24.706 1.00 41.97 111 GLY A N 1
ATOM 920 C CA . GLY A 1 111 ? 15.373 13.876 23.493 1.00 41.97 111 GLY A CA 1
ATOM 921 C C . GLY A 1 111 ? 14.002 13.213 23.453 1.00 41.97 111 GLY A C 1
ATOM 922 O O . GLY A 1 111 ? 13.874 12.000 23.550 1.00 41.97 111 GLY A O 1
ATOM 923 N N . LEU A 1 112 ? 12.973 14.043 23.356 1.00 52.78 112 LEU A N 1
ATOM 924 C CA . LEU A 1 112 ? 11.556 13.706 23.408 1.00 52.78 112 LEU A CA 1
ATOM 925 C C . LEU A 1 112 ? 11.161 12.751 22.265 1.00 52.78 112 LEU A C 1
ATOM 927 O O . LEU A 1 112 ? 11.148 13.140 21.103 1.00 52.78 112 LEU A O 1
ATOM 931 N N . SER A 1 113 ? 10.806 11.510 22.592 1.00 47.72 113 SER A N 1
ATOM 932 C CA . SER A 1 113 ? 10.042 10.600 21.726 1.00 47.72 113 SER A CA 1
ATOM 933 C C . SER A 1 113 ? 9.351 9.546 22.600 1.00 47.72 113 SER A C 1
ATOM 935 O O . SER A 1 113 ? 9.973 9.082 23.561 1.00 47.72 113 SER A O 1
ATOM 937 N N . PRO A 1 114 ? 8.082 9.167 22.338 1.00 47.47 114 PRO A N 1
ATOM 938 C CA . PRO A 1 114 ? 7.410 8.097 23.074 1.00 47.47 114 PRO A CA 1
ATOM 939 C C . PRO A 1 114 ? 8.216 6.796 22.952 1.00 47.47 114 PRO A C 1
ATOM 941 O O . PRO A 1 114 ? 8.232 6.146 21.911 1.00 47.47 114 PRO A O 1
ATOM 944 N N . SER A 1 115 ? 8.952 6.447 24.008 1.00 47.06 115 SER A N 1
ATOM 945 C CA . SER A 1 115 ? 9.840 5.285 24.032 1.00 47.06 115 SER A CA 1
ATOM 946 C C . SER A 1 115 ? 9.004 4.012 24.148 1.00 47.06 115 SER A C 1
ATOM 948 O O . SER A 1 115 ? 8.749 3.512 25.244 1.00 47.06 115 SER A O 1
ATOM 950 N N . TYR A 1 116 ? 8.565 3.468 23.014 1.00 47.56 116 TYR A N 1
ATOM 951 C CA . TYR A 1 116 ? 8.208 2.060 22.959 1.00 47.56 116 TYR A CA 1
ATOM 952 C C . TYR A 1 116 ? 9.527 1.279 23.037 1.00 47.56 116 TYR A C 1
ATOM 954 O O . TYR A 1 116 ? 10.379 1.352 22.155 1.00 47.56 116 TYR A O 1
ATOM 962 N N . LYS A 1 117 ? 9.764 0.574 24.146 1.00 49.72 117 LYS A N 1
ATOM 963 C CA . LYS A 1 117 ? 10.898 -0.351 24.231 1.00 49.72 117 LYS A CA 1
ATOM 964 C C . LYS A 1 117 ? 10.563 -1.585 23.400 1.00 49.72 117 LYS A C 1
ATOM 966 O O . LYS A 1 117 ? 10.022 -2.552 23.929 1.00 49.72 117 LYS A O 1
ATOM 971 N N . LEU A 1 118 ? 10.851 -1.542 22.101 1.00 54.62 118 LEU A N 1
ATOM 972 C CA . LEU A 1 118 ? 10.761 -2.717 21.240 1.00 54.62 118 LEU A CA 1
ATOM 973 C C . LEU A 1 118 ? 11.877 -3.693 21.628 1.00 54.62 118 LEU A C 1
ATOM 975 O O . LEU A 1 118 ? 13.035 -3.509 21.262 1.00 54.62 118 LEU A O 1
ATOM 979 N N . SER A 1 119 ? 11.551 -4.717 22.418 1.00 51.19 119 SER A N 1
ATOM 980 C CA . SER A 1 119 ? 12.480 -5.821 22.663 1.00 51.19 119 SER A CA 1
ATOM 981 C C . SER A 1 119 ? 12.475 -6.739 21.443 1.00 51.19 119 SER A C 1
ATOM 983 O O . SER A 1 119 ? 11.593 -7.588 21.299 1.00 51.19 119 SER A O 1
ATOM 985 N N . GLN A 1 120 ? 13.437 -6.556 20.546 1.00 59.38 120 GLN A N 1
ATOM 986 C CA . GLN A 1 120 ? 13.599 -7.417 19.382 1.00 59.38 120 GLN A CA 1
ATOM 987 C C . GLN A 1 120 ? 14.398 -8.660 19.793 1.00 59.38 120 GLN A C 1
ATOM 989 O O . GLN A 1 120 ? 15.553 -8.571 20.202 1.00 59.38 120 GLN A O 1
ATOM 994 N N . HIS A 1 121 ? 13.760 -9.827 19.731 1.00 54.03 121 HIS A N 1
ATOM 995 C CA . HIS A 1 121 ? 14.413 -11.119 19.917 1.00 54.03 121 HIS A CA 1
ATOM 996 C C . HIS A 1 121 ? 14.287 -11.906 18.613 1.00 54.03 121 HIS A C 1
ATOM 998 O O . HIS A 1 121 ? 13.256 -12.516 18.344 1.00 54.03 121 HIS A O 1
ATOM 1004 N N . SER A 1 122 ? 15.326 -11.866 17.782 1.00 61.81 122 SER A N 1
ATOM 1005 C CA . SER A 1 122 ? 15.474 -12.727 16.610 1.00 61.81 122 SER A CA 1
ATOM 1006 C C . SER A 1 122 ? 16.127 -14.044 17.030 1.00 61.81 122 SER A C 1
ATOM 1008 O O . SER A 1 122 ? 17.179 -14.068 17.663 1.00 61.81 122 SER A O 1
ATOM 1010 N N . SER A 1 123 ? 15.505 -15.164 16.672 1.00 66.81 123 SER A N 1
ATOM 1011 C CA . SER A 1 123 ? 16.104 -16.493 16.811 1.00 66.81 123 SER A CA 1
ATOM 1012 C C . SER A 1 123 ? 16.121 -17.161 15.443 1.00 66.81 123 SER A C 1
ATOM 1014 O O . SER A 1 123 ? 15.062 -17.298 14.831 1.00 66.81 123 SER A O 1
ATOM 1016 N N . SER A 1 124 ? 17.291 -17.586 14.965 1.00 68.62 124 SER A N 1
ATOM 1017 C CA . SER A 1 124 ? 17.419 -18.427 13.772 1.00 68.62 124 SER A CA 1
ATOM 1018 C C . SER A 1 124 ? 17.932 -19.813 14.167 1.00 68.62 124 SER A C 1
ATOM 1020 O O . SER A 1 124 ? 18.672 -19.967 15.137 1.00 68.62 124 SER A O 1
ATOM 1022 N N . ARG A 1 125 ? 17.489 -20.843 13.441 1.00 67.25 125 ARG A N 1
ATOM 1023 C CA . ARG A 1 125 ? 17.850 -22.256 13.673 1.00 67.25 125 ARG A CA 1
ATOM 1024 C C . ARG A 1 125 ? 18.917 -22.777 12.701 1.00 67.25 125 ARG A C 1
ATOM 1026 O O . ARG A 1 125 ? 19.175 -23.973 12.677 1.00 67.25 125 ARG A O 1
ATOM 1033 N N . GLY A 1 126 ? 19.485 -21.900 11.876 1.00 74.69 126 GLY A N 1
ATOM 1034 C CA . GLY A 1 126 ? 20.467 -22.254 10.852 1.00 74.69 126 GLY A CA 1
ATOM 1035 C C . GLY A 1 126 ? 21.898 -21.916 11.256 1.00 74.69 126 GLY A C 1
ATOM 1036 O O . GLY A 1 126 ? 22.144 -21.232 12.248 1.00 74.69 126 GLY A O 1
ATOM 1037 N N . ASN A 1 127 ? 22.845 -22.337 10.422 1.00 82.69 127 ASN A N 1
ATOM 1038 C CA . ASN A 1 127 ? 24.27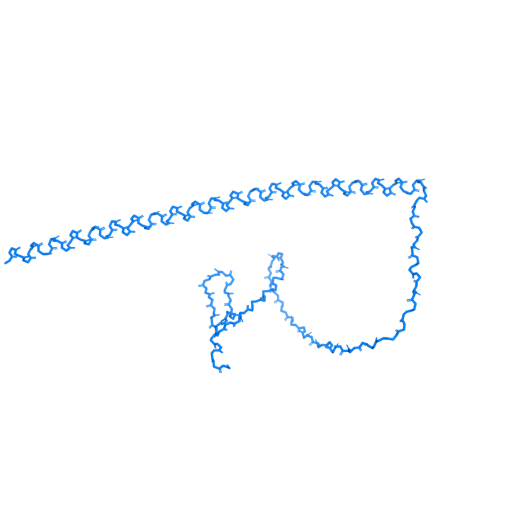4 -22.065 10.583 1.00 82.69 127 ASN A CA 1
ATOM 1039 C C . ASN A 1 127 ? 24.638 -20.577 10.432 1.00 82.69 127 ASN A C 1
ATOM 1041 O O . ASN A 1 127 ? 25.788 -20.213 10.630 1.00 82.69 127 ASN A O 1
ATOM 1045 N N . VAL A 1 128 ? 23.682 -19.707 10.095 1.00 80.12 128 VAL A N 1
ATOM 1046 C CA . VAL A 1 128 ? 23.861 -18.254 10.023 1.00 80.12 128 VAL A CA 1
ATOM 1047 C C . VAL A 1 128 ? 22.755 -17.568 10.833 1.00 80.12 128 VAL A C 1
ATOM 1049 O O . VAL A 1 128 ? 21.574 -17.916 10.718 1.00 80.12 128 VAL A O 1
ATOM 1052 N N . SER A 1 129 ? 23.129 -16.603 11.674 1.00 83.25 129 SER A N 1
ATOM 1053 C CA . SER A 1 129 ? 22.208 -15.788 12.478 1.00 83.25 129 SER A CA 1
ATOM 1054 C C . SER A 1 129 ? 22.423 -14.297 12.252 1.00 83.25 129 SER A C 1
ATOM 1056 O O . SER A 1 129 ? 23.534 -13.867 11.960 1.00 83.25 129 SER A O 1
ATOM 1058 N N . ILE A 1 130 ? 21.365 -13.505 12.413 1.00 82.88 130 ILE A N 1
ATOM 1059 C CA . ILE A 1 130 ? 21.432 -12.039 12.358 1.00 82.88 130 ILE A CA 1
ATOM 1060 C C . ILE A 1 130 ? 21.721 -11.539 13.775 1.00 82.88 130 ILE A C 1
ATOM 1062 O O . ILE A 1 130 ? 20.952 -11.855 14.684 1.00 82.88 130 ILE A O 1
ATOM 1066 N N . ASP A 1 131 ? 22.825 -10.814 13.949 1.00 78.50 131 ASP A N 1
ATOM 1067 C CA . ASP A 1 131 ? 23.292 -10.329 15.259 1.00 78.50 131 ASP A CA 1
ATOM 1068 C C . ASP A 1 131 ? 22.794 -8.900 15.526 1.00 78.50 131 ASP A C 1
ATOM 1070 O O . ASP A 1 131 ? 22.262 -8.612 16.595 1.00 78.50 131 ASP A O 1
ATOM 1074 N N . GLU A 1 132 ? 22.877 -8.027 14.515 1.00 78.06 132 GLU A N 1
ATOM 1075 C CA . GLU A 1 132 ? 22.461 -6.624 14.600 1.00 78.06 132 GLU A CA 1
ATOM 1076 C C . GLU A 1 132 ? 21.805 -6.150 13.299 1.00 78.06 132 GLU A C 1
ATOM 1078 O O . GLU A 1 132 ? 22.158 -6.590 12.199 1.00 78.06 132 GLU A O 1
ATOM 1083 N N . ILE A 1 133 ? 20.844 -5.238 13.442 1.00 78.38 133 ILE A N 1
ATOM 1084 C CA . ILE A 1 133 ? 20.139 -4.569 12.348 1.00 78.38 133 ILE A CA 1
ATOM 1085 C C . ILE A 1 133 ? 20.234 -3.066 12.618 1.00 78.38 133 ILE A C 1
ATOM 1087 O O . ILE A 1 133 ? 19.842 -2.619 13.697 1.00 78.38 133 ILE A O 1
ATOM 1091 N N . ASP A 1 134 ? 20.756 -2.299 11.657 1.00 81.50 134 ASP A N 1
ATOM 1092 C CA . ASP A 1 134 ? 20.743 -0.834 11.724 1.00 81.50 134 ASP A CA 1
ATOM 1093 C C . ASP A 1 134 ? 19.290 -0.340 11.743 1.00 81.50 134 ASP A C 1
ATOM 1095 O O . ASP A 1 134 ? 18.489 -0.756 10.905 1.00 81.50 134 ASP A O 1
ATOM 1099 N N . LEU A 1 135 ? 18.936 0.549 12.677 1.00 78.25 135 LEU A N 1
ATOM 1100 C CA . LEU A 1 135 ? 17.556 1.048 12.813 1.00 78.25 135 LEU A CA 1
ATOM 1101 C C . LEU A 1 135 ? 17.101 1.847 11.582 1.00 78.25 135 LEU A C 1
ATOM 1103 O O . LEU A 1 135 ? 15.912 1.870 11.274 1.00 78.25 135 LEU A O 1
ATOM 1107 N N . ASP A 1 136 ? 18.054 2.431 10.853 1.00 79.62 136 ASP A N 1
ATOM 1108 C CA . ASP A 1 136 ? 17.819 3.133 9.589 1.00 79.62 136 ASP A CA 1
ATOM 1109 C C . ASP A 1 136 ? 17.833 2.181 8.371 1.00 79.62 136 ASP A C 1
ATOM 1111 O O . ASP A 1 136 ? 17.711 2.622 7.229 1.00 79.62 136 ASP A O 1
ATOM 1115 N N . GLY A 1 137 ? 18.011 0.870 8.586 1.00 81.06 137 GLY A N 1
ATOM 1116 C CA . GLY A 1 137 ? 17.927 -0.165 7.552 1.00 81.06 137 GLY A CA 1
ATOM 1117 C C . GLY A 1 137 ? 19.089 -0.202 6.555 1.00 81.06 137 GLY A C 1
ATOM 1118 O O . GLY A 1 137 ? 18.978 -0.860 5.522 1.00 81.06 137 GLY A O 1
ATOM 1119 N N . ARG A 1 138 ? 20.207 0.485 6.823 1.00 88.56 138 ARG A N 1
ATOM 1120 C CA . ARG A 1 138 ? 21.328 0.579 5.867 1.00 88.56 138 ARG A CA 1
ATOM 1121 C C . ARG A 1 138 ? 22.165 -0.689 5.786 1.00 88.56 138 ARG A C 1
ATOM 1123 O O . ARG A 1 138 ? 22.757 -0.964 4.746 1.00 88.56 138 ARG A O 1
ATOM 1130 N N . TYR A 1 139 ? 22.252 -1.438 6.880 1.00 83.50 139 TYR A N 1
ATOM 1131 C CA . TYR A 1 139 ? 23.015 -2.678 6.931 1.00 83.50 139 TYR A CA 1
ATOM 1132 C C . TYR A 1 139 ? 22.458 -3.648 7.971 1.00 83.50 139 TYR A C 1
ATOM 1134 O O . TYR A 1 139 ? 21.735 -3.275 8.897 1.00 83.50 139 TYR A O 1
ATOM 1142 N N . ILE A 1 140 ? 22.846 -4.911 7.805 1.00 85.81 140 ILE A N 1
ATOM 1143 C CA . ILE A 1 140 ? 22.643 -5.978 8.780 1.00 85.81 140 ILE A CA 1
ATOM 1144 C C . ILE A 1 140 ? 23.956 -6.728 8.976 1.00 85.81 140 ILE A C 1
ATOM 1146 O O . ILE A 1 140 ? 24.730 -6.896 8.030 1.00 85.81 140 ILE A O 1
ATOM 1150 N N . THR A 1 141 ? 24.186 -7.212 10.191 1.00 85.88 141 THR A N 1
ATOM 1151 C CA . THR A 1 141 ? 25.366 -8.015 10.520 1.00 85.88 141 THR A CA 1
ATOM 1152 C C . THR A 1 141 ? 24.966 -9.478 10.641 1.00 85.88 141 THR A C 1
ATOM 1154 O O . THR A 1 141 ? 24.123 -9.849 11.463 1.00 85.88 141 THR A O 1
ATOM 1157 N N . LEU A 1 142 ? 25.587 -10.321 9.814 1.00 88.12 142 LEU A N 1
ATOM 1158 C CA . LEU A 1 142 ? 25.397 -11.769 9.829 1.00 88.12 142 LEU A CA 1
ATOM 1159 C C . LEU A 1 142 ? 26.554 -12.447 10.558 1.00 88.12 142 LEU A C 1
ATOM 1161 O O . LEU A 1 142 ? 27.721 -12.135 10.331 1.00 88.12 142 LEU A O 1
ATOM 1165 N N . LYS A 1 143 ? 26.226 -13.430 11.392 1.00 84.69 143 LYS A N 1
ATOM 1166 C CA . LYS A 1 143 ? 27.178 -14.269 12.112 1.00 84.69 143 LYS A CA 1
ATOM 1167 C C . LYS A 1 143 ? 27.086 -15.704 11.619 1.00 84.69 143 LYS A C 1
ATOM 1169 O O . LYS A 1 143 ? 26.009 -16.298 11.629 1.00 84.69 143 LYS A O 1
ATOM 1174 N N . ASN A 1 144 ? 28.225 -16.263 11.222 1.00 85.69 144 ASN A N 1
ATOM 1175 C CA . ASN A 1 144 ? 28.342 -17.671 10.878 1.00 85.69 144 ASN A CA 1
ATOM 1176 C C . ASN A 1 144 ? 28.590 -18.495 12.154 1.00 85.69 144 ASN A C 1
ATOM 1178 O O . ASN A 1 144 ? 29.549 -18.259 12.883 1.00 85.69 144 ASN A O 1
ATOM 1182 N N . ASN A 1 145 ? 27.702 -19.445 12.420 1.00 80.00 145 ASN A N 1
ATOM 1183 C CA . ASN A 1 145 ? 27.735 -20.374 13.543 1.00 80.00 145 ASN A CA 1
ATOM 1184 C C . ASN A 1 145 ? 28.094 -21.807 13.100 1.00 80.00 145 ASN A C 1
ATOM 1186 O O . ASN A 1 145 ? 27.866 -22.737 13.865 1.00 80.00 145 ASN A O 1
ATOM 1190 N N . SER A 1 146 ? 28.617 -22.003 11.882 1.00 79.19 146 SER A N 1
ATOM 1191 C CA . SER A 1 146 ? 28.989 -23.327 11.344 1.00 79.19 146 SER A CA 1
ATOM 1192 C C . SER A 1 146 ? 30.119 -24.013 12.113 1.00 79.19 146 SER A C 1
ATOM 1194 O O . SER A 1 146 ? 30.237 -25.229 12.027 1.00 79.19 146 SER A O 1
ATOM 1196 N N . ASP A 1 147 ? 30.919 -23.249 12.863 1.00 65.75 147 ASP A N 1
ATOM 1197 C CA . ASP A 1 147 ? 32.086 -23.750 13.600 1.00 65.75 147 ASP A CA 1
ATOM 1198 C C . ASP A 1 147 ? 31.776 -24.101 15.074 1.00 65.75 147 ASP A C 1
ATOM 1200 O O . ASP A 1 147 ? 32.685 -24.163 15.904 1.00 65.75 147 ASP A O 1
ATOM 1204 N N . LYS A 1 148 ? 30.496 -24.292 15.429 1.00 55.81 148 LYS A N 1
ATOM 1205 C CA . LYS A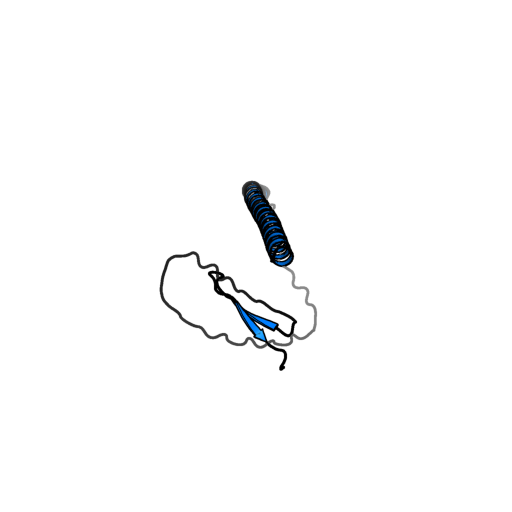 1 148 ? 30.060 -24.789 16.746 1.00 55.81 148 LYS A CA 1
ATOM 1206 C C . LYS A 1 148 ? 29.487 -26.195 16.677 1.00 55.81 148 LYS A C 1
ATOM 1208 O O . LYS A 1 148 ? 28.722 -26.468 15.729 1.00 55.81 148 LYS A O 1
#

Secondary structure (DSSP, 8-state):
-HHHHHHHHHHHHHHHHHHHHHHHHHHHHHHHHHHHHHHHHHHHHHHHHHHHHHHHHHHHHHHHHHHHHHHHHHTT-------------------PPP-PPPPP---------------------SSEEEEEE-TTSS-EEEEE-TT-

InterPro domains:
  IPR018039 Intermediate filament protein, conserved site [PS00226] (61-69)
  IPR036415 Lamin tail domain superfamily [G3DSA:2.60.40.1260] (83-148)
  IPR036415 Lamin tail domain superfamily [SSF74853] (87-148)
  IPR039008 Intermediate filament, rod domain [PF00038] (2-74)
  IPR039008 Intermediate filament, rod domain [PS51842] (1-75)

Radius of gyration: 33.22 Å; chains: 1; bounding box: 68×46×96 Å

Organism: Cirrhinus mrigala (NCBI:txid683832)